Protein AF-A0A1L9NXX9-F1 (afdb_monomer_lite)

Radius of gyration: 15.45 Å; chains: 1; bounding box: 39×24×42 Å

Secondary structure (DSSP, 8-state):
-HHHHTTPPBPPGGGS-SSSEEEEEEEEEEEP-TTTS--SSSEEEEEEEEEEE-STT-EEEEEEEEEEETTEEEEEEEEEEEEEEEEETTEEEEEEEEEEEEEETTEEEEEEEEEEEEEESGGG-EEEEEEEEEEEETTEEEEEEEEEEEEE-

Sequence (153 aa):
MQEENRSLTRTAMADLPPSGSATYTGFAQVISDRSVIPTASTELVGKANLEVGFAGTGSMTGTIDDFDDNGTEYGGSLTVSGGEISAGPNGPQVQSAVSGTLTNGGASYDVDGNITGGFLGPDGEYLNGFDDITVTSGGKTSNTNISLNAARE

Organism: NCBI:txid696762

Foldseek 3Di:
DVVVQVPFAFDAQVQADQWDKWKWKDKKWWQDPCVFVVAPDRTWIWIWIWMWTNYDQIWIWTKTAQTDRVNFTKHKIKIWGDWGWDADPRHIKIKTWIWIWIHHPHWIKTKTDMWIWTATDGNRQKIKTKDWMWIDTPRDIDITMMIDIIGTD

InterPro domains:
  IPR011250 Outer membrane protein/outer membrane enzyme PagP, beta-barrel [SSF56925] (10-130)

Structure (mmCIF, N/CA/C/O backbone):
data_AF-A0A1L9NXX9-F1
#
_entry.id   AF-A0A1L9NXX9-F1
#
loop_
_atom_site.group_PDB
_atom_site.id
_atom_site.type_symbol
_atom_site.label_atom_id
_atom_site.label_alt_id
_atom_site.label_comp_id
_atom_site.label_asym_id
_atom_site.label_entity_id
_atom_site.label_seq_id
_atom_site.pdbx_PDB_ins_code
_atom_site.Cartn_x
_atom_site.Cartn_y
_atom_site.Cartn_z
_atom_site.occupancy
_atom_site.B_iso_or_equiv
_atom_site.auth_seq_id
_atom_site.auth_comp_id
_atom_site.auth_asym_id
_atom_site.auth_atom_id
_atom_site.pdbx_PDB_model_num
ATOM 1 N N . MET A 1 1 ? 11.387 -10.163 5.499 1.00 54.03 1 MET A N 1
ATOM 2 C CA . MET A 1 1 ? 10.985 -9.165 4.484 1.00 54.03 1 MET A CA 1
ATOM 3 C C . MET A 1 1 ? 11.396 -7.735 4.819 1.00 54.03 1 MET A C 1
ATOM 5 O O . MET A 1 1 ? 12.228 -7.218 4.092 1.00 54.03 1 MET A O 1
ATOM 9 N N . GLN A 1 2 ? 10.933 -7.088 5.903 1.00 48.97 2 GLN A N 1
ATOM 10 C CA . GLN A 1 2 ? 11.377 -5.706 6.206 1.00 48.97 2 GLN A CA 1
ATOM 11 C C . GLN A 1 2 ? 12.907 -5.577 6.376 1.00 48.97 2 GLN A C 1
ATOM 13 O O . GLN A 1 2 ? 13.504 -4.647 5.844 1.00 48.97 2 GLN A O 1
ATOM 18 N N . GLU A 1 3 ? 13.564 -6.524 7.058 1.00 51.25 3 GLU A N 1
ATOM 19 C CA . GLU A 1 3 ? 15.0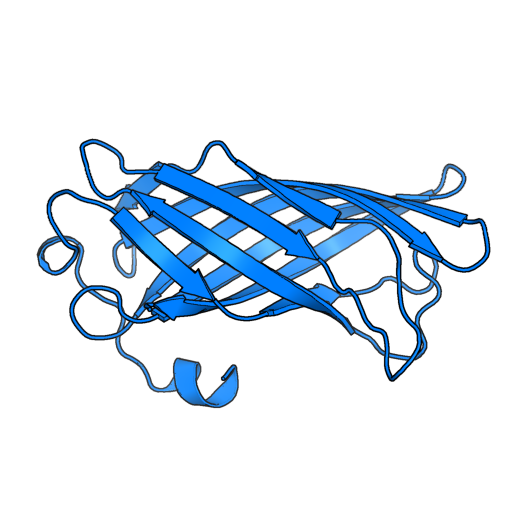34 -6.542 7.179 1.00 51.25 3 GLU A CA 1
ATOM 20 C C . GLU A 1 3 ? 15.751 -6.970 5.891 1.00 51.25 3 GLU A C 1
ATOM 22 O O . GLU A 1 3 ? 16.808 -6.427 5.577 1.00 51.25 3 GLU A O 1
ATOM 27 N N . GLU A 1 4 ? 15.162 -7.888 5.119 1.00 54.50 4 GLU A N 1
ATOM 28 C CA . GLU A 1 4 ? 15.719 -8.359 3.841 1.00 54.50 4 GLU A CA 1
ATOM 29 C C . GLU A 1 4 ? 15.763 -7.232 2.807 1.00 54.50 4 GLU A C 1
ATOM 31 O O . GLU A 1 4 ? 16.743 -7.106 2.080 1.00 54.50 4 GLU A O 1
ATOM 36 N N . ASN A 1 5 ? 14.775 -6.332 2.812 1.00 54.47 5 ASN A N 1
ATOM 37 C CA . ASN A 1 5 ? 14.716 -5.249 1.837 1.00 54.47 5 ASN A CA 1
ATOM 38 C C . ASN A 1 5 ? 15.647 -4.070 2.171 1.00 54.47 5 ASN A C 1
ATOM 40 O O . ASN A 1 5 ? 15.919 -3.245 1.300 1.00 54.47 5 ASN A O 1
ATOM 44 N N . ARG A 1 6 ? 16.180 -3.971 3.402 1.00 58.19 6 ARG A N 1
ATOM 45 C CA . ARG A 1 6 ? 17.105 -2.883 3.793 1.00 58.19 6 ARG A CA 1
ATOM 46 C C . ARG A 1 6 ? 18.488 -2.999 3.153 1.00 58.19 6 ARG A C 1
ATOM 48 O O . ARG A 1 6 ? 19.199 -1.998 3.105 1.00 58.19 6 ARG A O 1
ATOM 55 N N . SER A 1 7 ? 18.881 -4.190 2.703 1.00 66.19 7 SER A N 1
ATOM 56 C CA . SER A 1 7 ? 20.164 -4.430 2.027 1.00 66.19 7 SER A CA 1
ATOM 57 C C . SER A 1 7 ? 20.058 -4.382 0.500 1.00 66.19 7 SER A C 1
ATOM 59 O O . SER A 1 7 ? 21.085 -4.383 -0.181 1.00 66.19 7 SER A O 1
ATOM 61 N N . LEU A 1 8 ? 18.838 -4.322 -0.044 1.00 77.62 8 LEU A N 1
ATOM 62 C CA . LEU A 1 8 ? 18.608 -4.319 -1.482 1.00 77.62 8 LEU A CA 1
ATOM 63 C C . LEU A 1 8 ? 18.920 -2.955 -2.095 1.00 77.62 8 LEU A C 1
ATOM 65 O O . LEU A 1 8 ? 18.615 -1.893 -1.550 1.00 77.62 8 LEU A O 1
ATOM 69 N N . THR A 1 9 ? 19.527 -2.999 -3.277 1.00 86.06 9 THR A N 1
ATOM 70 C CA . THR A 1 9 ? 19.825 -1.798 -4.058 1.00 86.06 9 THR A CA 1
ATOM 71 C C . THR A 1 9 ? 18.558 -1.322 -4.763 1.00 86.06 9 THR A C 1
ATOM 73 O O . THR A 1 9 ? 17.769 -2.136 -5.241 1.00 86.06 9 THR A O 1
ATOM 76 N N . ARG A 1 10 ? 18.361 -0.001 -4.832 1.00 91.06 10 ARG A N 1
ATOM 77 C CA . ARG A 1 10 ? 17.289 0.605 -5.632 1.00 91.06 10 ARG A CA 1
ATOM 78 C C . ARG A 1 10 ? 17.468 0.238 -7.104 1.00 91.06 10 ARG A C 1
ATOM 80 O O . ARG A 1 10 ? 18.568 0.370 -7.635 1.00 91.06 10 ARG A O 1
ATOM 87 N N . THR A 1 11 ? 16.388 -0.179 -7.751 1.00 92.50 11 THR A N 1
ATOM 88 C CA . THR A 1 11 ? 16.374 -0.436 -9.196 1.00 92.50 11 THR A CA 1
ATOM 89 C C . THR A 1 11 ? 16.579 0.882 -9.944 1.00 92.50 11 THR A C 1
ATOM 91 O O . THR A 1 11 ? 16.047 1.910 -9.525 1.00 92.50 11 THR A O 1
ATOM 94 N N . ALA A 1 12 ? 17.336 0.906 -11.043 1.00 92.38 12 ALA A N 1
ATOM 95 C CA . ALA A 1 12 ? 17.363 2.089 -11.901 1.00 92.38 12 ALA A CA 1
ATOM 96 C C . ALA A 1 12 ? 16.101 2.135 -12.778 1.00 92.38 12 ALA A C 1
ATOM 98 O O . ALA A 1 12 ? 15.553 1.104 -13.145 1.00 92.38 12 ALA A O 1
ATOM 99 N N . MET A 1 13 ? 15.654 3.329 -13.184 1.00 92.06 13 MET A N 1
ATOM 100 C CA . MET A 1 13 ? 14.490 3.454 -14.080 1.00 92.06 13 MET A CA 1
ATOM 101 C C . MET A 1 13 ? 14.691 2.687 -15.400 1.00 92.06 13 MET A C 1
ATOM 103 O O . MET A 1 13 ? 13.745 2.120 -15.930 1.00 92.06 13 MET A O 1
ATOM 107 N N . ALA A 1 14 ? 15.924 2.655 -15.915 1.00 91.94 14 ALA A N 1
ATOM 108 C CA . ALA A 1 14 ? 16.262 1.936 -17.143 1.00 91.94 14 ALA A CA 1
ATOM 109 C C . ALA A 1 14 ? 16.227 0.404 -16.994 1.00 91.94 14 ALA A C 1
ATOM 111 O O . ALA A 1 14 ? 16.163 -0.285 -18.009 1.00 91.94 14 ALA A O 1
ATOM 112 N N . ASP A 1 15 ? 16.267 -0.098 -15.757 1.00 93.75 15 ASP A N 1
ATOM 113 C CA . ASP A 1 15 ? 16.256 -1.529 -15.454 1.00 93.75 15 ASP A CA 1
ATOM 114 C C . ASP A 1 15 ? 14.831 -2.036 -15.188 1.00 93.75 15 ASP A C 1
ATOM 116 O O . ASP A 1 15 ? 14.605 -3.238 -15.156 1.00 93.75 15 ASP A O 1
ATOM 120 N N . LEU A 1 16 ? 13.838 -1.152 -15.015 1.00 93.12 16 LEU A N 1
ATOM 121 C CA . LEU A 1 16 ? 12.450 -1.603 -14.946 1.00 93.12 16 LEU A CA 1
ATOM 122 C C . LEU A 1 16 ? 12.000 -2.188 -16.294 1.00 93.12 16 LEU A C 1
ATOM 124 O O . LEU A 1 16 ? 12.406 -1.690 -17.351 1.00 93.12 16 LEU A O 1
ATOM 128 N N . PRO A 1 17 ? 11.106 -3.197 -16.287 1.00 93.94 17 PRO A N 1
ATOM 129 C CA . PRO A 1 17 ? 10.504 -3.691 -17.515 1.00 93.94 17 PRO A CA 1
ATOM 130 C C . PRO A 1 17 ? 9.886 -2.529 -18.310 1.00 93.94 17 PRO A C 1
ATOM 132 O O . PRO A 1 17 ? 9.165 -1.721 -17.738 1.00 93.94 17 PRO A O 1
ATOM 135 N N . PRO A 1 18 ? 10.104 -2.420 -19.630 1.00 91.94 18 PRO A N 1
ATOM 136 C CA . PRO A 1 18 ? 9.582 -1.291 -20.408 1.00 91.94 18 PRO A CA 1
ATOM 137 C C . PRO A 1 18 ? 8.073 -1.397 -20.701 1.00 91.94 18 PRO A C 1
ATOM 139 O O . PRO A 1 18 ? 7.470 -0.471 -21.242 1.00 91.94 18 PRO A O 1
ATOM 142 N N . SER A 1 19 ? 7.470 -2.561 -20.448 1.00 94.94 19 SER A N 1
ATOM 143 C CA . SER A 1 19 ? 6.051 -2.854 -20.670 1.00 94.94 19 SER A CA 1
ATOM 144 C C . SER A 1 19 ? 5.651 -4.146 -19.947 1.00 94.94 19 SER A C 1
ATOM 146 O O . SER A 1 19 ? 6.493 -4.809 -19.342 1.00 94.94 19 SER A O 1
ATOM 148 N N . GLY A 1 20 ? 4.374 -4.517 -20.051 1.00 95.69 20 GLY A N 1
ATOM 149 C CA . GLY A 1 20 ? 3.809 -5.678 -19.365 1.00 95.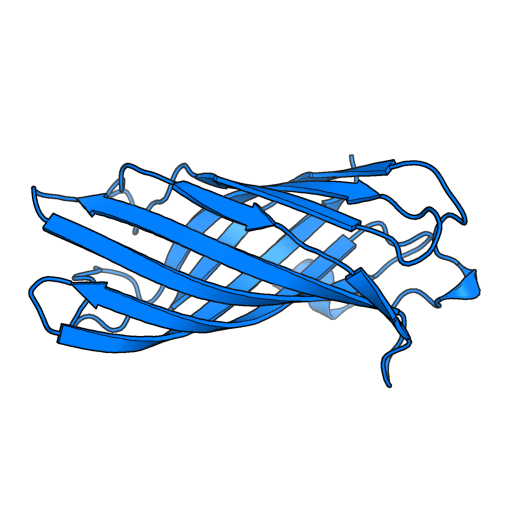69 20 GLY A CA 1
ATOM 150 C C . GLY A 1 20 ? 3.366 -5.341 -17.946 1.00 95.69 20 GLY A C 1
ATOM 151 O O . GLY A 1 20 ? 3.320 -4.169 -17.564 1.00 95.69 20 GLY A O 1
ATOM 152 N N . SER A 1 21 ? 3.024 -6.374 -17.187 1.00 96.62 21 SER A N 1
ATOM 153 C CA . SER A 1 21 ? 2.662 -6.264 -15.780 1.00 96.62 21 SER A CA 1
ATOM 154 C C . SER A 1 21 ? 3.328 -7.359 -14.959 1.00 96.62 21 SER A C 1
ATOM 156 O O . SER A 1 21 ? 3.821 -8.355 -15.498 1.00 96.62 21 SER A O 1
ATOM 158 N N . ALA A 1 22 ? 3.376 -7.142 -13.651 1.00 97.25 22 ALA A N 1
ATOM 159 C CA . ALA A 1 22 ? 3.793 -8.134 -12.683 1.00 97.25 22 ALA A CA 1
ATOM 160 C C . ALA A 1 22 ? 2.937 -8.044 -11.421 1.00 97.25 22 ALA A C 1
ATOM 162 O O . ALA A 1 22 ? 2.499 -6.957 -11.031 1.00 97.25 22 ALA A O 1
ATOM 163 N N . THR A 1 23 ? 2.731 -9.192 -10.786 1.00 98.12 23 THR A N 1
ATOM 164 C CA . THR A 1 23 ? 2.075 -9.279 -9.485 1.00 98.12 23 THR A CA 1
ATOM 165 C C . THR A 1 23 ? 3.122 -9.139 -8.391 1.00 98.12 23 THR A C 1
ATOM 167 O O . THR A 1 23 ? 4.205 -9.708 -8.488 1.00 98.12 23 THR A O 1
ATOM 170 N N . TYR A 1 24 ? 2.799 -8.367 -7.361 1.00 98.12 24 TYR A N 1
ATOM 171 C CA . TYR A 1 24 ? 3.592 -8.188 -6.159 1.00 98.12 24 TYR A CA 1
ATOM 172 C C . TYR A 1 24 ? 2.767 -8.638 -4.961 1.00 98.12 24 TYR A C 1
ATOM 174 O O . TYR A 1 24 ? 1.708 -8.068 -4.683 1.00 98.12 24 TYR A O 1
ATOM 182 N N . THR A 1 25 ? 3.265 -9.629 -4.229 1.00 98.25 25 THR A N 1
ATOM 183 C CA . THR A 1 25 ? 2.630 -10.132 -3.010 1.00 98.25 25 THR A CA 1
ATOM 184 C C . THR A 1 25 ? 3.491 -9.852 -1.788 1.00 98.25 25 THR A C 1
ATOM 186 O O . THR A 1 25 ? 4.723 -9.849 -1.833 1.00 98.25 25 THR A O 1
ATOM 189 N N . GLY A 1 26 ? 2.844 -9.530 -0.672 1.00 97.31 26 GLY A N 1
ATOM 190 C CA . GLY A 1 26 ? 3.553 -9.182 0.550 1.00 97.31 26 GLY A CA 1
ATOM 191 C C . GLY A 1 26 ? 2.636 -8.730 1.668 1.00 97.31 26 GLY A C 1
ATOM 192 O O . GLY A 1 26 ? 1.543 -9.264 1.834 1.00 97.31 26 GLY A O 1
ATOM 193 N N . PHE A 1 27 ? 3.084 -7.741 2.438 1.00 96.81 27 PHE A N 1
ATOM 194 C CA . PHE A 1 27 ? 2.317 -7.205 3.559 1.00 96.81 27 PHE A CA 1
ATOM 195 C C . PHE A 1 27 ? 2.344 -5.686 3.583 1.00 96.81 27 PHE A C 1
ATOM 197 O O . PHE A 1 27 ? 3.359 -5.061 3.254 1.00 96.81 27 PHE A O 1
ATOM 204 N N . ALA A 1 28 ? 1.244 -5.111 4.054 1.00 96.94 28 ALA A N 1
ATOM 205 C CA . ALA A 1 28 ? 1.185 -3.731 4.484 1.00 96.94 28 ALA A CA 1
ATOM 206 C C . ALA A 1 28 ? 0.958 -3.654 5.996 1.00 96.94 28 ALA A C 1
ATOM 208 O O . ALA A 1 28 ? 0.291 -4.503 6.582 1.00 96.94 28 ALA A O 1
ATOM 209 N N . GLN A 1 29 ? 1.515 -2.631 6.629 1.00 95.25 29 GLN A N 1
ATOM 210 C CA . GLN A 1 29 ? 1.353 -2.375 8.055 1.00 95.25 29 GLN A CA 1
ATOM 211 C C . GLN A 1 29 ? 0.769 -0.985 8.231 1.00 95.25 29 GLN A C 1
ATOM 213 O O . GLN A 1 29 ? 1.378 -0.006 7.799 1.00 95.25 29 GLN A O 1
ATOM 218 N N . VAL A 1 30 ? -0.386 -0.902 8.878 1.00 93.31 30 VAL A N 1
ATOM 219 C CA . VAL A 1 30 ? -0.961 0.358 9.344 1.00 93.31 30 VAL A CA 1
ATOM 220 C C . VAL A 1 30 ? -0.483 0.577 10.771 1.00 93.31 30 VAL A C 1
ATOM 222 O O . VAL A 1 30 ? -0.808 -0.205 11.667 1.00 93.31 30 VAL A O 1
ATOM 225 N N . ILE A 1 31 ? 0.293 1.637 10.994 1.00 86.62 31 ILE A N 1
ATOM 226 C CA . ILE A 1 31 ? 0.649 2.049 12.351 1.00 86.62 31 ILE A CA 1
ATOM 227 C C . ILE A 1 31 ? -0.634 2.551 13.008 1.00 86.62 31 ILE A C 1
ATOM 229 O O . ILE A 1 31 ? -1.318 3.425 12.484 1.00 86.62 31 ILE A O 1
ATOM 233 N N . SER A 1 32 ? -1.001 1.973 14.140 1.00 76.31 32 SER A N 1
ATOM 234 C CA . SER A 1 32 ? -2.278 2.263 14.776 1.00 76.31 32 SER A CA 1
ATOM 235 C C . SER A 1 32 ? -2.129 3.321 15.866 1.00 76.31 32 SER A C 1
ATOM 237 O O . SER A 1 32 ? -1.413 3.132 16.856 1.00 76.31 32 SER A O 1
ATOM 239 N N . ASP A 1 33 ? -2.870 4.422 15.729 1.00 81.69 33 ASP A N 1
ATOM 240 C CA . ASP A 1 33 ? -3.225 5.242 16.881 1.00 81.69 33 ASP A CA 1
ATOM 241 C C . ASP A 1 33 ? -4.336 4.529 17.660 1.00 81.69 33 ASP A C 1
ATOM 243 O O . ASP A 1 33 ? -5.502 4.509 17.251 1.00 81.69 33 ASP A O 1
ATOM 247 N N . ARG A 1 34 ? -3.965 3.990 18.828 1.00 83.44 34 ARG A N 1
ATOM 248 C CA . ARG A 1 34 ? -4.865 3.244 19.721 1.00 83.44 34 ARG A CA 1
ATOM 249 C C . ARG A 1 34 ? -6.093 4.032 20.183 1.00 83.44 34 ARG A C 1
ATOM 251 O O . ARG A 1 34 ? -7.032 3.441 20.713 1.00 83.44 34 ARG A O 1
ATOM 258 N N . SER A 1 35 ? -6.101 5.356 20.019 1.00 81.69 35 SER A N 1
ATOM 259 C CA . SER A 1 35 ? -7.268 6.192 20.308 1.00 81.69 35 SER A CA 1
ATOM 260 C C . SER A 1 35 ? -8.360 6.125 19.229 1.00 81.69 35 SER A C 1
ATOM 262 O O . SER A 1 35 ? -9.508 6.490 19.521 1.00 81.69 35 SER A O 1
ATOM 264 N N . VAL A 1 36 ? -8.014 5.647 18.026 1.00 86.31 36 VAL A N 1
ATOM 265 C CA . VAL A 1 36 ? -8.907 5.469 16.871 1.00 86.31 36 VAL A CA 1
ATOM 266 C C . VAL A 1 36 ? -9.098 3.993 16.540 1.00 86.31 36 VAL A C 1
ATOM 268 O O . VAL A 1 36 ? -10.242 3.549 16.524 1.00 86.31 36 VAL A O 1
ATOM 271 N N . ILE A 1 37 ? -8.021 3.228 16.330 1.00 85.81 37 ILE A N 1
ATOM 272 C CA . ILE A 1 37 ? -8.096 1.771 16.149 1.00 85.81 37 ILE A CA 1
ATOM 273 C C . ILE A 1 37 ? -7.566 1.113 17.428 1.00 85.81 37 ILE A C 1
ATOM 275 O O . ILE A 1 37 ? -6.364 1.143 17.673 1.00 85.81 37 ILE A O 1
ATOM 279 N N . PRO A 1 38 ? -8.412 0.514 18.278 1.00 82.44 38 PRO A N 1
ATOM 280 C CA . PRO A 1 38 ? -7.956 -0.107 19.514 1.00 82.44 38 PRO A CA 1
ATOM 281 C C . PRO A 1 38 ? -7.186 -1.402 19.213 1.00 82.44 38 PRO A C 1
ATOM 283 O O . PRO A 1 38 ? -7.783 -2.471 19.151 1.00 82.44 38 PRO A O 1
ATOM 286 N N . THR A 1 39 ? -5.869 -1.297 19.033 1.00 82.88 39 THR A N 1
ATOM 287 C CA . THR A 1 39 ? -4.967 -2.430 18.785 1.00 82.88 39 THR A CA 1
ATOM 288 C C . THR A 1 39 ? -4.148 -2.802 20.025 1.00 82.88 39 THR A C 1
ATOM 290 O O . THR A 1 39 ? -3.727 -1.944 20.814 1.00 82.88 39 THR A O 1
ATOM 293 N N . ALA A 1 40 ? -3.870 -4.092 20.193 1.00 79.31 40 ALA A N 1
ATOM 294 C CA . ALA A 1 40 ? -2.894 -4.619 21.136 1.00 79.31 40 ALA A CA 1
ATOM 295 C C . ALA A 1 40 ? -1.464 -4.276 20.684 1.00 79.31 40 ALA A C 1
ATOM 297 O O . ALA A 1 40 ? -0.668 -3.760 21.479 1.00 79.31 40 ALA A O 1
ATOM 298 N N . SER A 1 41 ? -1.149 -4.481 19.404 1.00 82.56 41 SER A N 1
ATOM 299 C CA . SER A 1 41 ? 0.119 -4.088 18.785 1.00 82.56 41 SER A CA 1
ATOM 300 C C . SER A 1 41 ? 0.151 -2.598 18.426 1.00 82.56 41 SER A C 1
ATOM 302 O O . SER A 1 41 ? -0.839 -1.872 18.539 1.00 82.56 41 SER A O 1
ATOM 304 N N . THR A 1 42 ? 1.327 -2.116 18.033 1.00 82.81 42 THR A N 1
ATOM 305 C CA . THR A 1 42 ? 1.502 -0.817 17.365 1.00 82.81 42 THR A CA 1
ATOM 306 C C . THR A 1 42 ? 1.152 -0.871 15.881 1.00 82.81 42 THR A C 1
ATOM 308 O O . THR A 1 42 ? 0.975 0.177 15.268 1.00 82.81 42 THR A O 1
ATOM 311 N N . GLU A 1 43 ? 1.053 -2.069 15.309 1.00 88.25 43 GLU A N 1
ATOM 312 C CA . GLU A 1 43 ? 0.869 -2.298 13.878 1.00 88.25 43 GLU A CA 1
ATOM 313 C C . GLU A 1 43 ? -0.296 -3.255 13.641 1.00 88.25 43 GLU A C 1
ATOM 315 O O . GLU A 1 43 ? -0.361 -4.318 14.257 1.00 88.25 43 GLU A O 1
ATOM 320 N N . LEU A 1 44 ? -1.177 -2.879 12.718 1.00 94.12 44 LEU A N 1
ATOM 321 C CA . LEU A 1 44 ? -2.192 -3.744 12.134 1.00 94.12 44 LEU A CA 1
ATOM 322 C C . LEU A 1 44 ? -1.672 -4.223 10.773 1.00 94.12 44 LEU A C 1
ATOM 324 O O . LEU A 1 44 ? -1.418 -3.403 9.886 1.00 94.12 44 LEU A O 1
ATOM 328 N N . VAL A 1 45 ? -1.469 -5.530 10.615 1.00 96.56 45 VAL A N 1
ATOM 329 C CA . VAL A 1 45 ? -0.768 -6.105 9.455 1.00 96.56 45 VAL A CA 1
ATOM 330 C C . VAL A 1 45 ? -1.771 -6.738 8.504 1.00 96.56 45 VAL A C 1
ATOM 332 O O . VAL A 1 45 ? -2.496 -7.632 8.914 1.00 96.56 45 VAL A O 1
ATOM 335 N N . GLY A 1 46 ? -1.794 -6.311 7.244 1.00 97.56 46 GLY A N 1
ATOM 336 C CA . GLY A 1 46 ? -2.603 -6.911 6.180 1.00 97.56 46 GLY A CA 1
ATOM 337 C C . GLY A 1 46 ? -1.737 -7.532 5.090 1.00 97.56 46 GLY A C 1
ATOM 338 O O . GLY A 1 46 ? -0.582 -7.141 4.894 1.00 97.56 46 GLY A O 1
ATOM 339 N N . LYS A 1 47 ? -2.286 -8.498 4.360 1.00 98.19 47 LYS A N 1
AT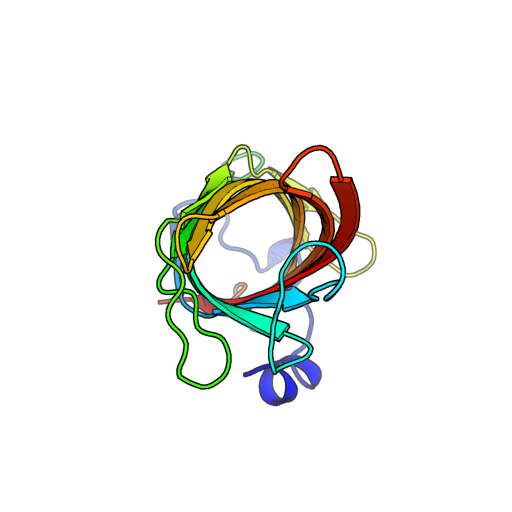OM 340 C CA . LYS A 1 47 ? -1.665 -9.086 3.170 1.00 98.19 47 LYS A CA 1
ATOM 341 C C . LYS A 1 47 ? -1.903 -8.178 1.979 1.00 98.19 47 LYS A C 1
ATOM 343 O O . LYS A 1 47 ? -3.021 -7.744 1.757 1.00 98.19 47 LYS A O 1
ATOM 348 N N . ALA A 1 48 ? -0.857 -7.894 1.216 1.00 98.38 48 ALA A N 1
ATOM 349 C CA . ALA A 1 48 ? -0.933 -7.078 0.013 1.00 98.38 48 ALA A CA 1
ATOM 350 C C . ALA A 1 48 ? -0.852 -7.965 -1.233 1.00 98.38 48 ALA A C 1
ATOM 352 O O . ALA A 1 48 ? 0.044 -8.808 -1.332 1.00 98.38 48 ALA A O 1
ATOM 353 N N . ASN A 1 49 ? -1.749 -7.733 -2.189 1.00 98.38 49 ASN A N 1
ATOM 354 C CA . ASN A 1 49 ? -1.706 -8.307 -3.529 1.00 98.38 49 ASN A CA 1
ATOM 355 C C . ASN A 1 49 ? -1.902 -7.183 -4.550 1.00 98.38 49 ASN A C 1
ATOM 357 O O . ASN A 1 49 ? -2.974 -6.581 -4.631 1.00 98.38 49 ASN A O 1
ATOM 361 N N . LEU A 1 50 ? -0.833 -6.859 -5.274 1.00 98.44 50 LEU A N 1
ATOM 362 C CA . LEU A 1 50 ? -0.746 -5.688 -6.138 1.00 98.44 50 LEU A CA 1
ATOM 363 C C . LEU A 1 50 ? -0.386 -6.106 -7.561 1.00 98.44 50 LEU A C 1
ATOM 365 O O . LEU A 1 50 ? 0.503 -6.923 -7.766 1.00 98.44 50 LEU A O 1
ATOM 369 N N . GLU A 1 51 ? -1.015 -5.494 -8.553 1.00 98.25 51 GLU A N 1
ATOM 370 C CA . GLU A 1 51 ? -0.594 -5.554 -9.947 1.00 98.25 51 GLU A CA 1
ATOM 371 C C . GLU A 1 51 ? 0.083 -4.236 -10.319 1.00 98.25 51 GLU A C 1
ATOM 373 O O . GLU A 1 51 ? -0.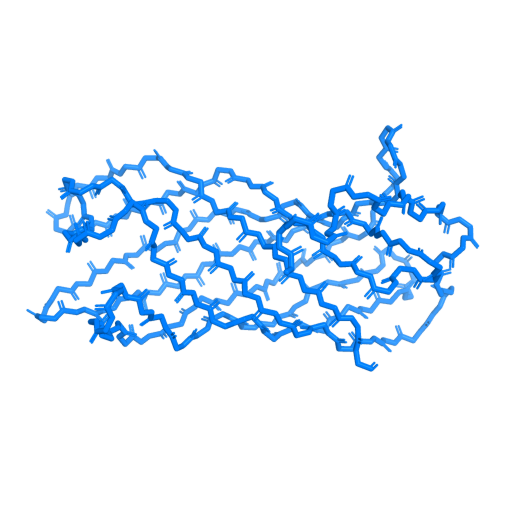508 -3.158 -10.186 1.00 98.25 51 GLU A O 1
ATOM 378 N N . VAL A 1 52 ? 1.321 -4.328 -10.804 1.00 97.81 52 VAL A N 1
ATOM 379 C CA . VAL A 1 52 ? 2.079 -3.195 -11.335 1.00 97.81 52 VAL A CA 1
ATOM 380 C C . VAL A 1 52 ? 2.213 -3.358 -12.841 1.00 97.81 52 VAL A C 1
ATOM 382 O O . VAL A 1 52 ? 2.819 -4.316 -13.319 1.00 97.81 52 VAL A O 1
ATOM 385 N N . GLY A 1 53 ? 1.659 -2.413 -13.595 1.00 97.19 53 GLY A N 1
ATOM 386 C CA . GLY A 1 53 ? 1.861 -2.305 -15.037 1.00 97.19 53 GLY A CA 1
ATOM 387 C C . GLY A 1 53 ? 3.001 -1.341 -15.346 1.00 97.19 53 GLY A C 1
ATOM 388 O O . GLY A 1 53 ? 3.055 -0.260 -14.770 1.00 97.19 53 GLY A O 1
ATOM 389 N N . PHE A 1 54 ? 3.886 -1.684 -16.279 1.00 96.12 54 PHE A N 1
ATOM 390 C CA . PHE A 1 54 ? 5.067 -0.867 -16.594 1.00 96.12 54 PHE A CA 1
ATOM 391 C C . PHE A 1 54 ? 4.959 -0.069 -17.899 1.00 96.12 54 PHE A C 1
ATOM 393 O O . PHE A 1 54 ? 5.852 0.700 -18.242 1.00 96.12 54 PHE A O 1
ATOM 400 N N . ALA A 1 55 ? 3.880 -0.246 -18.662 1.00 92.50 55 ALA A N 1
ATOM 401 C CA . ALA A 1 55 ? 3.697 0.476 -19.916 1.00 92.50 55 ALA A CA 1
ATOM 402 C C . ALA A 1 55 ? 3.357 1.961 -19.681 1.00 92.50 55 ALA A C 1
ATOM 404 O O . ALA A 1 55 ? 2.557 2.295 -18.808 1.00 92.50 55 ALA A O 1
ATOM 405 N N . GLY A 1 56 ? 3.896 2.855 -20.517 1.00 91.69 56 GLY A N 1
ATOM 406 C CA . GLY A 1 56 ? 3.594 4.289 -20.453 1.00 91.69 56 GLY A CA 1
ATOM 407 C C . GLY A 1 56 ? 4.104 4.931 -19.161 1.00 91.69 56 GLY A C 1
ATOM 408 O O . GLY A 1 56 ? 5.283 4.819 -18.844 1.00 91.69 56 GLY A O 1
ATOM 409 N N . THR A 1 57 ? 3.221 5.604 -18.423 1.00 92.06 57 THR A N 1
ATOM 410 C CA . THR A 1 57 ? 3.505 6.123 -17.072 1.00 92.06 57 THR A CA 1
ATOM 411 C C . THR A 1 57 ? 3.439 5.036 -15.999 1.00 92.06 57 THR A C 1
ATOM 413 O O . THR A 1 57 ? 3.621 5.329 -14.827 1.00 92.06 57 THR A O 1
ATOM 416 N N . GLY A 1 58 ? 3.168 3.786 -16.373 1.00 94.56 58 GLY A N 1
ATOM 417 C CA . GLY A 1 58 ? 2.954 2.688 -15.446 1.00 94.56 58 GLY A CA 1
ATOM 418 C C . GLY A 1 58 ? 1.639 2.792 -14.674 1.00 94.56 58 GLY A C 1
ATOM 419 O O . GLY A 1 58 ? 0.884 3.754 -14.803 1.00 94.56 58 GLY A O 1
ATOM 420 N N . SER A 1 59 ? 1.349 1.758 -13.892 1.00 96.31 59 SER A N 1
ATOM 421 C CA . SER A 1 59 ? 0.188 1.689 -13.008 1.00 96.31 59 SER A CA 1
ATOM 422 C C . SER A 1 59 ? 0.478 0.828 -11.789 1.00 96.31 59 SER A C 1
ATOM 424 O O . SER A 1 59 ? 1.318 -0.066 -11.856 1.00 96.31 59 SER A O 1
ATOM 426 N N . MET A 1 60 ? -0.230 1.079 -10.691 1.00 97.69 60 MET A N 1
ATOM 427 C CA . MET A 1 60 ? -0.314 0.159 -9.560 1.00 97.69 60 MET A CA 1
ATOM 428 C C . MET A 1 60 ? -1.751 0.114 -9.050 1.00 97.69 60 MET A C 1
ATOM 430 O O . MET A 1 60 ? -2.380 1.147 -8.806 1.00 97.69 60 MET A O 1
ATOM 434 N N . THR A 1 61 ? -2.272 -1.101 -8.930 1.00 98.19 61 THR A N 1
ATOM 435 C CA . THR A 1 61 ? -3.610 -1.387 -8.409 1.00 98.19 61 THR A CA 1
ATOM 436 C C . THR A 1 61 ? -3.570 -2.646 -7.557 1.00 98.19 61 THR A C 1
ATOM 438 O O . THR A 1 61 ? -2.631 -3.426 -7.674 1.00 98.19 61 THR A O 1
ATOM 441 N N . GLY A 1 62 ? -4.561 -2.867 -6.703 1.00 98.19 62 GLY A N 1
ATOM 442 C CA . GLY A 1 62 ? -4.655 -4.114 -5.953 1.00 98.19 62 GLY A CA 1
ATOM 443 C C . GLY A 1 62 ? -5.456 -3.987 -4.673 1.00 98.19 62 GLY A C 1
ATOM 444 O O . GLY A 1 62 ? -6.215 -3.033 -4.487 1.00 98.19 62 GLY A O 1
ATOM 445 N N . THR A 1 63 ? -5.268 -4.954 -3.785 1.00 98.56 63 THR A N 1
ATOM 446 C CA . THR A 1 63 ? -5.940 -5.010 -2.490 1.00 98.56 63 THR A CA 1
ATOM 447 C C . THR A 1 63 ? -4.956 -5.264 -1.364 1.00 98.56 63 THR A C 1
ATOM 449 O O . THR A 1 63 ? -3.897 -5.871 -1.540 1.00 98.56 63 THR A O 1
ATOM 452 N N . ILE A 1 64 ? -5.333 -4.784 -0.185 1.00 98.62 64 ILE A N 1
ATOM 453 C CA . ILE A 1 64 ? -4.743 -5.188 1.079 1.00 98.62 64 ILE A CA 1
ATOM 454 C C . ILE A 1 64 ? -5.881 -5.737 1.941 1.00 98.62 64 ILE A C 1
ATOM 456 O O . ILE A 1 64 ? -6.863 -5.031 2.173 1.00 98.62 64 ILE A O 1
ATOM 460 N N . ASP A 1 65 ? -5.783 -6.981 2.382 1.00 98.50 65 ASP A N 1
ATOM 461 C CA . ASP A 1 65 ? -6.822 -7.695 3.130 1.00 98.50 65 ASP A CA 1
ATOM 462 C C . ASP A 1 65 ? -6.217 -8.565 4.245 1.00 98.50 65 ASP A C 1
ATOM 464 O O . ASP A 1 65 ? -5.052 -8.388 4.605 1.00 98.50 65 ASP A O 1
ATOM 468 N N . ASP A 1 66 ? -7.025 -9.443 4.852 1.00 97.56 66 ASP A N 1
ATOM 469 C CA . ASP A 1 66 ? -6.610 -10.348 5.933 1.00 97.56 66 ASP A CA 1
ATOM 470 C C . ASP A 1 66 ? -5.848 -9.627 7.058 1.00 97.56 66 ASP A C 1
ATOM 472 O O . ASP A 1 66 ? -4.774 -10.057 7.489 1.00 97.56 66 ASP A O 1
ATOM 476 N N . PHE A 1 67 ? -6.385 -8.488 7.501 1.00 97.38 67 PHE A N 1
ATOM 477 C CA . PHE A 1 67 ? -5.747 -7.690 8.538 1.00 97.38 67 PHE A CA 1
ATOM 478 C C . PHE A 1 67 ? -5.793 -8.404 9.890 1.00 97.38 67 PHE A C 1
ATOM 480 O O . PHE A 1 67 ? -6.853 -8.834 10.342 1.00 97.38 67 PHE A O 1
ATOM 487 N N . ASP A 1 68 ? -4.648 -8.471 10.560 1.00 95.75 68 ASP A N 1
ATOM 488 C CA . ASP A 1 68 ? -4.482 -9.088 11.871 1.00 95.75 68 ASP A CA 1
ATOM 489 C C . ASP A 1 68 ? -3.684 -8.184 12.816 1.00 95.75 68 ASP A C 1
ATOM 491 O O . ASP A 1 68 ? -2.679 -7.566 12.445 1.00 95.75 68 ASP A O 1
ATOM 495 N N . ASP A 1 69 ? -4.144 -8.128 14.061 1.00 93.81 69 ASP A N 1
ATOM 496 C CA . ASP A 1 69 ? -3.436 -7.541 15.191 1.00 93.81 69 ASP A CA 1
ATOM 497 C C . ASP A 1 69 ? -3.182 -8.619 16.247 1.00 93.81 69 ASP A C 1
ATOM 499 O O . ASP A 1 69 ? -3.987 -8.848 17.156 1.00 93.81 69 ASP A O 1
ATOM 503 N N . ASN A 1 70 ? -2.044 -9.302 16.108 1.00 90.50 70 ASN A N 1
ATOM 504 C CA . ASN A 1 70 ? -1.556 -10.299 17.060 1.00 90.50 70 ASN A CA 1
ATOM 505 C C . ASN A 1 70 ? -2.599 -11.398 17.367 1.00 90.50 70 ASN A C 1
ATOM 507 O O . ASN A 1 70 ? -2.841 -11.745 18.528 1.00 90.50 70 ASN A O 1
ATOM 511 N N . GLY A 1 71 ? -3.229 -11.931 16.319 1.00 91.06 71 GLY A N 1
ATOM 512 C CA . GLY A 1 71 ? -4.278 -12.950 16.379 1.00 91.06 71 GLY A CA 1
ATOM 513 C C . GLY A 1 71 ? -5.704 -12.399 16.466 1.00 91.06 71 GLY A C 1
ATOM 514 O O . GLY A 1 71 ? -6.647 -13.187 16.561 1.00 91.06 71 GLY A O 1
ATOM 515 N N . THR A 1 72 ? -5.881 -11.076 16.481 1.00 94.19 72 THR A N 1
ATOM 516 C CA . THR A 1 72 ? -7.197 -10.441 16.356 1.00 94.19 72 THR A CA 1
ATOM 517 C C . THR A 1 72 ? -7.440 -10.044 14.907 1.00 94.19 72 THR A C 1
ATOM 519 O O . THR A 1 72 ? -6.876 -9.063 14.429 1.00 94.19 72 THR A O 1
ATOM 522 N N . GLU A 1 73 ? -8.336 -10.764 14.236 1.00 95.44 73 GLU A N 1
ATOM 523 C CA . GLU A 1 73 ? -8.691 -10.498 12.842 1.00 95.44 73 GLU A CA 1
ATOM 524 C C . GLU A 1 73 ? -9.574 -9.249 12.692 1.00 95.44 73 GLU A C 1
ATOM 526 O O . GLU A 1 73 ? -10.530 -9.014 13.443 1.00 95.44 73 GLU A O 1
ATOM 531 N N . TYR A 1 74 ? -9.275 -8.459 11.667 1.00 96.31 74 TYR A N 1
ATOM 532 C CA . TYR A 1 74 ? -10.063 -7.327 11.204 1.00 96.31 74 TYR A CA 1
ATOM 533 C C . TYR A 1 74 ? -10.673 -7.692 9.852 1.00 96.31 74 TYR A C 1
ATOM 535 O O . TYR A 1 74 ? -9.979 -8.082 8.917 1.00 96.31 74 TYR A O 1
ATOM 543 N N . GLY A 1 75 ? -11.991 -7.548 9.739 1.00 97.19 75 GLY A N 1
ATOM 544 C CA . GLY A 1 75 ? -12.690 -7.707 8.470 1.00 97.19 75 GLY A CA 1
ATOM 545 C C . GLY A 1 75 ? -12.543 -6.471 7.584 1.00 97.19 75 GLY A C 1
ATOM 546 O O . GLY A 1 75 ? -12.270 -5.375 8.074 1.00 97.19 75 GLY A O 1
ATOM 547 N N . GLY A 1 76 ? -12.828 -6.628 6.293 1.00 97.50 76 GLY A N 1
ATOM 548 C CA . GLY A 1 76 ? -12.722 -5.555 5.303 1.00 97.50 76 GLY A CA 1
ATOM 549 C C . GLY A 1 76 ? -11.400 -5.590 4.541 1.00 97.50 76 GLY A C 1
ATOM 550 O O . GLY A 1 76 ? -10.631 -6.541 4.646 1.00 97.50 76 GLY A O 1
ATOM 551 N N . SER A 1 77 ? -11.168 -4.563 3.730 1.00 98.12 77 SER A N 1
ATOM 552 C CA . SER A 1 77 ? -9.999 -4.475 2.855 1.00 98.12 77 SER A CA 1
ATOM 553 C C . SER A 1 77 ? -9.719 -3.028 2.474 1.00 98.12 77 SER A C 1
ATOM 555 O O . SER A 1 77 ? -10.634 -2.200 2.436 1.00 98.12 77 SER A O 1
ATOM 557 N N . LEU A 1 78 ? -8.475 -2.750 2.105 1.00 98.56 78 LEU A N 1
ATOM 558 C CA . LEU A 1 78 ? -8.073 -1.511 1.453 1.00 98.56 78 LEU A CA 1
ATOM 559 C C . LEU A 1 78 ? -7.877 -1.767 -0.040 1.00 98.56 78 LEU A C 1
ATOM 561 O O . LEU A 1 78 ? -7.306 -2.778 -0.440 1.00 98.56 78 LEU A O 1
ATOM 565 N N . THR A 1 79 ? -8.341 -0.841 -0.865 1.00 98.69 79 THR A N 1
ATOM 566 C CA . THR A 1 79 ? -8.106 -0.825 -2.308 1.00 98.69 79 THR A CA 1
ATOM 567 C C . THR A 1 79 ? -6.922 0.079 -2.603 1.00 98.69 79 THR A C 1
ATOM 569 O O . THR A 1 79 ? -6.883 1.214 -2.134 1.00 98.69 79 THR A O 1
ATOM 572 N N . VAL A 1 80 ? -5.986 -0.405 -3.414 1.00 98.44 80 VAL A N 1
ATOM 573 C CA . VAL A 1 80 ? -4.896 0.388 -3.988 1.00 98.44 80 VAL A CA 1
ATOM 574 C C . VAL A 1 80 ? -5.262 0.717 -5.429 1.00 98.44 80 VAL A C 1
ATOM 576 O O . VAL A 1 80 ? -5.631 -0.175 -6.196 1.00 98.44 80 VAL A O 1
ATOM 579 N N . SER A 1 81 ? -5.207 1.991 -5.814 1.00 97.56 81 SER A N 1
ATOM 580 C CA . SER A 1 81 ? -5.633 2.412 -7.153 1.00 97.56 81 SER A CA 1
ATOM 581 C C . SER A 1 81 ? -4.953 3.687 -7.645 1.00 97.56 81 SER A C 1
ATOM 583 O O . SER A 1 81 ? -4.343 4.429 -6.876 1.00 97.56 81 SER A O 1
ATOM 585 N N . GLY A 1 82 ? -5.078 3.943 -8.951 1.00 92.56 82 GLY A N 1
ATOM 586 C CA . GLY A 1 82 ? -4.605 5.184 -9.568 1.00 92.56 82 GLY A CA 1
ATOM 587 C C . GLY A 1 82 ? -3.088 5.340 -9.547 1.00 92.56 82 GLY A C 1
ATOM 588 O O . GLY A 1 82 ? -2.605 6.466 -9.516 1.00 92.56 82 GLY A O 1
ATOM 589 N N . GLY A 1 83 ? -2.346 4.229 -9.505 1.00 94.44 83 GLY A N 1
ATOM 590 C CA . GLY A 1 83 ? -0.901 4.289 -9.421 1.00 94.44 83 GLY A CA 1
ATOM 591 C C . GLY A 1 83 ? -0.236 4.894 -10.649 1.00 94.44 83 GLY A C 1
ATOM 592 O O . GLY A 1 83 ? -0.659 4.604 -11.761 1.00 94.44 83 GLY A O 1
ATOM 593 N N . GLU A 1 84 ? 0.834 5.660 -10.456 1.00 96.62 84 GLU A N 1
ATOM 594 C CA . GLU A 1 84 ? 1.704 6.135 -11.538 1.00 96.62 84 GLU A CA 1
ATOM 595 C C . GLU A 1 84 ? 3.175 5.938 -11.168 1.00 96.62 84 GLU A C 1
ATOM 597 O O . GLU A 1 84 ? 3.600 6.267 -10.056 1.00 96.62 84 GLU A O 1
ATOM 602 N N . ILE A 1 85 ? 3.960 5.408 -12.108 1.00 97.19 85 ILE A N 1
ATOM 603 C CA . ILE A 1 85 ? 5.408 5.250 -11.996 1.00 97.19 85 ILE A CA 1
ATOM 604 C C . ILE A 1 85 ? 6.090 6.520 -12.512 1.00 97.19 85 ILE A C 1
ATOM 606 O O . ILE A 1 85 ? 5.886 6.966 -13.640 1.00 97.19 85 ILE A O 1
ATOM 610 N N . SER A 1 86 ? 6.959 7.097 -11.689 1.00 95.44 86 SER A N 1
ATOM 611 C CA . SER A 1 86 ? 7.716 8.306 -12.008 1.00 95.44 86 SER A CA 1
ATOM 612 C C . SER A 1 86 ? 9.174 8.185 -11.576 1.00 95.44 86 SER A C 1
ATOM 614 O O . SER A 1 86 ? 9.548 7.331 -10.771 1.00 95.44 86 SER A O 1
ATOM 616 N N . ALA A 1 87 ? 10.037 9.033 -12.136 1.00 93.69 87 ALA A N 1
ATOM 617 C CA . ALA A 1 87 ? 11.421 9.124 -11.693 1.00 93.69 87 ALA A CA 1
ATOM 618 C C . ALA A 1 87 ? 11.499 9.911 -10.376 1.00 93.69 87 ALA A C 1
ATOM 620 O O . ALA A 1 87 ? 11.108 11.076 -10.322 1.00 93.69 87 ALA A O 1
ATOM 621 N N . GLY A 1 88 ? 12.030 9.280 -9.330 1.00 88.75 88 GLY A N 1
ATOM 622 C CA . GLY A 1 88 ? 12.341 9.903 -8.049 1.00 88.75 88 GLY A CA 1
ATOM 623 C C . GLY A 1 88 ? 13.847 10.136 -7.858 1.00 88.75 88 GLY A C 1
ATOM 624 O O . GLY A 1 88 ? 14.671 9.665 -8.648 1.00 88.75 88 GLY A O 1
ATOM 625 N N . PRO A 1 89 ? 14.247 10.831 -6.777 1.00 84.31 89 PRO A N 1
ATOM 626 C CA . PRO A 1 89 ? 15.651 11.152 -6.496 1.00 84.31 89 PRO A CA 1
ATOM 627 C C . PRO A 1 89 ? 16.538 9.917 -6.263 1.00 84.31 89 PRO A C 1
ATOM 629 O O . PRO A 1 89 ? 17.751 10.003 -6.418 1.00 84.31 89 PRO A O 1
ATOM 632 N N . ASN A 1 90 ? 15.938 8.777 -5.906 1.00 84.19 90 ASN A N 1
ATOM 633 C CA . ASN A 1 90 ? 16.637 7.536 -5.563 1.00 84.19 90 ASN A CA 1
ATOM 634 C C . ASN A 1 90 ? 16.274 6.367 -6.498 1.00 84.19 90 ASN A C 1
ATOM 636 O O . ASN A 1 90 ? 16.444 5.214 -6.111 1.00 84.19 90 ASN A O 1
ATOM 640 N N . GLY A 1 91 ? 15.739 6.652 -7.688 1.00 90.00 91 GLY A N 1
ATOM 641 C CA . GLY A 1 91 ? 15.229 5.644 -8.621 1.00 90.00 91 GLY A CA 1
ATOM 642 C C . GLY A 1 91 ? 13.728 5.794 -8.897 1.00 90.00 91 GLY A C 1
ATOM 643 O O . GLY A 1 91 ? 13.125 6.790 -8.492 1.00 90.00 91 GLY A O 1
ATOM 644 N N . PRO A 1 92 ? 13.121 4.842 -9.622 1.00 95.19 92 PRO A N 1
ATOM 645 C CA . PRO A 1 92 ? 11.706 4.863 -9.931 1.00 95.19 92 PRO A CA 1
ATOM 646 C C . PRO A 1 92 ? 10.874 4.686 -8.660 1.00 95.19 92 PRO A C 1
ATOM 648 O O . PRO A 1 92 ? 11.189 3.872 -7.785 1.00 95.19 92 PRO A O 1
ATOM 651 N N . GLN A 1 93 ? 9.792 5.447 -8.588 1.00 95.50 93 GLN A N 1
ATOM 652 C CA . GLN A 1 93 ? 8.800 5.384 -7.527 1.00 95.50 93 GLN A CA 1
ATOM 653 C C . GLN A 1 93 ? 7.415 5.195 -8.134 1.00 95.50 93 GLN A C 1
ATOM 655 O O . GLN A 1 93 ? 7.175 5.628 -9.259 1.00 95.50 93 GLN A O 1
ATOM 660 N N . VAL A 1 94 ? 6.511 4.578 -7.386 1.00 96.50 94 VAL A N 1
ATOM 661 C CA . VAL A 1 94 ? 5.098 4.460 -7.733 1.00 96.50 94 VAL A CA 1
ATOM 662 C C . VAL A 1 94 ? 4.264 5.079 -6.626 1.00 96.50 94 VAL A C 1
ATOM 664 O O . VAL A 1 94 ? 4.445 4.738 -5.465 1.00 96.50 94 VAL A O 1
ATOM 667 N N . GLN A 1 95 ? 3.375 6.005 -6.959 1.00 96.69 95 GLN A N 1
ATOM 668 C CA . GLN A 1 95 ? 2.462 6.608 -5.987 1.00 96.69 95 GLN A CA 1
ATOM 669 C C . GLN A 1 95 ? 1.044 6.172 -6.315 1.00 96.69 95 GLN A C 1
ATOM 671 O O . GLN A 1 95 ? 0.660 6.254 -7.474 1.00 96.69 95 GLN A O 1
ATOM 676 N N . SER A 1 96 ? 0.279 5.688 -5.340 1.00 97.31 96 SER A N 1
ATOM 677 C CA . SER A 1 96 ? -1.114 5.248 -5.520 1.00 97.31 96 SER A CA 1
ATOM 678 C C . SER A 1 96 ? -1.988 5.693 -4.365 1.00 97.31 96 SER A C 1
ATOM 680 O O . SER A 1 96 ? -1.506 5.801 -3.242 1.00 97.31 96 SER A O 1
ATOM 682 N N . ALA A 1 97 ? -3.277 5.882 -4.622 1.00 98.12 97 ALA A N 1
ATOM 683 C CA . ALA A 1 97 ? -4.256 6.055 -3.561 1.00 98.12 97 ALA A CA 1
ATOM 684 C C . ALA A 1 97 ? -4.478 4.721 -2.840 1.00 98.12 97 ALA A C 1
ATOM 686 O O . ALA A 1 97 ? -4.495 3.662 -3.478 1.00 98.12 97 ALA A O 1
ATOM 687 N N . VAL A 1 98 ? -4.687 4.779 -1.527 1.00 98.31 98 VAL A N 1
ATOM 688 C CA . VAL A 1 98 ? -5.112 3.646 -0.705 1.00 98.31 98 VAL A CA 1
ATOM 689 C C . VAL A 1 98 ? -6.321 4.055 0.122 1.00 98.31 98 VAL A C 1
ATOM 691 O O . VAL A 1 98 ? -6.272 5.035 0.860 1.00 98.31 98 VAL A O 1
ATOM 694 N N . SER A 1 99 ? -7.420 3.319 -0.003 1.00 98.38 99 SER A N 1
ATOM 695 C CA . SER A 1 99 ? -8.622 3.612 0.774 1.00 98.38 99 SER A CA 1
ATOM 696 C C . SER A 1 99 ? -9.503 2.392 0.991 1.00 98.38 99 SER A C 1
ATOM 698 O O . SER A 1 99 ? -9.478 1.429 0.223 1.00 98.38 99 SER A O 1
ATOM 700 N N . GLY A 1 100 ? -10.285 2.404 2.063 1.00 98.31 100 GLY A N 1
ATOM 701 C CA . GLY A 1 100 ? -11.209 1.326 2.386 1.00 98.31 100 GLY A CA 1
ATOM 702 C C . GLY A 1 100 ? -11.711 1.403 3.817 1.00 98.31 100 GLY A C 1
ATOM 703 O O . GLY A 1 100 ? -11.385 2.327 4.555 1.00 98.31 100 GLY A O 1
ATOM 704 N N . THR A 1 101 ? -12.493 0.407 4.215 1.00 97.94 101 THR A N 1
ATOM 705 C CA . THR A 1 101 ? -13.036 0.323 5.572 1.00 97.94 101 THR A CA 1
ATOM 706 C C . THR A 1 101 ? -12.613 -0.995 6.196 1.00 97.94 101 THR A C 1
ATOM 708 O O . THR A 1 101 ? -12.874 -2.067 5.646 1.00 97.94 101 THR A O 1
ATOM 711 N N . LEU A 1 102 ? -11.994 -0.908 7.371 1.00 97.00 102 LEU A N 1
ATOM 712 C CA . LEU A 1 102 ? -11.700 -2.050 8.231 1.00 97.00 102 LEU A CA 1
ATOM 713 C C . LEU A 1 102 ? -12.769 -2.162 9.318 1.00 97.00 102 LEU A C 1
ATOM 715 O O . LEU A 1 102 ? -13.376 -1.169 9.720 1.00 97.00 102 LEU A O 1
ATOM 719 N N . THR A 1 103 ? -13.007 -3.368 9.820 1.00 96.19 103 THR A N 1
ATOM 720 C CA . THR A 1 103 ? -14.040 -3.637 10.825 1.00 96.19 103 THR A CA 1
ATOM 721 C C . THR A 1 103 ? -13.549 -4.616 11.877 1.00 96.19 103 THR A C 1
ATOM 723 O O . THR A 1 103 ? -12.921 -5.622 11.567 1.00 96.19 103 THR A O 1
ATOM 726 N N . ASN A 1 104 ? -13.852 -4.339 13.141 1.00 94.69 104 ASN A N 1
ATOM 727 C CA . ASN A 1 104 ? -13.584 -5.257 14.245 1.00 94.69 104 ASN A CA 1
ATOM 728 C C . ASN A 1 104 ? -14.532 -4.940 15.406 1.00 94.69 104 ASN A C 1
ATOM 730 O O . ASN A 1 104 ? -14.801 -3.771 15.685 1.00 94.69 104 ASN A O 1
ATOM 734 N N . GLY A 1 105 ? -15.086 -5.970 16.052 1.00 88.69 105 GLY A N 1
ATOM 735 C CA . GLY A 1 105 ? -15.925 -5.797 17.246 1.00 88.69 105 GLY A CA 1
ATOM 736 C C . GLY A 1 105 ? -17.169 -4.912 17.054 1.00 88.69 105 GLY A C 1
ATOM 737 O O . GLY A 1 105 ? -17.634 -4.305 18.014 1.00 88.69 105 GLY A O 1
ATOM 738 N N . GLY A 1 106 ? -17.697 -4.804 15.827 1.00 91.19 106 GLY A N 1
ATOM 739 C CA . GLY A 1 106 ? -18.839 -3.940 15.491 1.00 91.19 106 GLY A CA 1
ATOM 740 C C . GLY A 1 106 ? -18.492 -2.468 15.230 1.00 91.19 106 GLY A C 1
ATOM 741 O O . GLY A 1 106 ? -19.392 -1.686 14.932 1.00 91.19 106 GLY A O 1
ATOM 742 N N . ALA A 1 107 ? -17.215 -2.089 15.316 1.00 93.88 107 ALA A N 1
ATOM 743 C CA . ALA A 1 107 ? -16.718 -0.784 14.899 1.00 93.88 107 ALA A CA 1
ATOM 744 C C . ALA A 1 107 ? -16.237 -0.811 13.438 1.00 93.88 107 ALA A C 1
ATOM 746 O O . ALA A 1 107 ? -15.899 -1.870 12.898 1.00 93.88 107 ALA A O 1
ATOM 747 N N . SER A 1 108 ? -16.185 0.371 12.824 1.00 96.50 108 SER A N 1
ATOM 748 C CA . SER A 1 108 ? -15.671 0.592 11.471 1.00 96.50 108 SER A CA 1
ATOM 749 C C . SER A 1 108 ? -14.588 1.665 11.498 1.00 96.50 108 SER A C 1
ATOM 751 O O . SER A 1 108 ? -14.699 2.641 12.249 1.00 96.50 108 SER A O 1
ATOM 753 N N . TYR A 1 109 ? -13.547 1.461 10.700 1.00 96.44 109 TYR A N 1
ATOM 754 C CA . TYR A 1 109 ? -12.368 2.311 10.606 1.00 96.44 109 TYR A CA 1
ATOM 755 C C . TYR A 1 109 ? -12.153 2.634 9.132 1.00 96.44 109 TYR A C 1
ATOM 757 O O . TYR A 1 109 ? -11.697 1.783 8.367 1.00 96.44 109 TYR A O 1
ATOM 765 N N . ASP A 1 110 ? -12.536 3.840 8.734 1.00 97.75 110 ASP A N 1
ATOM 766 C CA . ASP A 1 110 ? -12.347 4.319 7.371 1.00 97.75 110 ASP A CA 1
ATOM 767 C C . ASP A 1 110 ? -10.904 4.789 7.223 1.00 97.75 110 ASP A C 1
ATOM 769 O O . ASP A 1 110 ? -10.438 5.632 7.990 1.00 97.75 110 ASP A O 1
ATOM 773 N N . VAL A 1 111 ? -10.196 4.208 6.264 1.00 97.56 111 VAL A N 1
ATOM 774 C CA . VAL A 1 111 ? -8.805 4.506 5.937 1.00 97.56 111 VAL A CA 1
ATOM 775 C C . VAL A 1 111 ? -8.781 5.206 4.588 1.00 97.56 111 VAL A C 1
ATOM 777 O O . VAL A 1 111 ? -9.400 4.731 3.635 1.00 97.56 111 VAL A O 1
ATOM 780 N N . ASP A 1 112 ? -8.055 6.314 4.502 1.00 97.94 112 ASP A N 1
ATOM 781 C CA . ASP A 1 112 ? -7.859 7.075 3.271 1.00 97.94 112 ASP A CA 1
ATOM 782 C C . ASP A 1 112 ? -6.456 7.682 3.237 1.00 97.94 112 ASP A C 1
ATOM 784 O O . ASP A 1 112 ? -5.940 8.139 4.258 1.00 97.94 112 ASP A O 1
ATOM 788 N N . GLY A 1 113 ? -5.822 7.693 2.071 1.00 97.38 113 GLY A N 1
ATOM 789 C CA . GLY A 1 113 ? -4.512 8.299 1.888 1.00 97.38 113 GLY A CA 1
ATOM 790 C C . GLY A 1 113 ? -3.807 7.789 0.644 1.00 97.38 113 GLY A C 1
ATOM 791 O O . GLY A 1 113 ? -4.437 7.401 -0.341 1.00 97.38 113 GLY A O 1
ATOM 792 N N . ASN A 1 114 ? -2.478 7.795 0.690 1.00 96.62 114 ASN A N 1
ATOM 793 C CA . ASN A 1 114 ? -1.646 7.333 -0.413 1.00 96.62 114 ASN A CA 1
ATOM 794 C C . ASN A 1 114 ? -0.667 6.258 0.047 1.00 96.62 114 ASN A C 1
ATOM 796 O O . ASN A 1 114 ? -0.479 6.009 1.234 1.00 96.62 114 ASN A O 1
ATOM 800 N N . ILE A 1 115 ? -0.029 5.621 -0.925 1.00 95.88 115 ILE A N 1
ATOM 801 C CA . ILE A 1 115 ? 1.177 4.851 -0.720 1.00 95.88 115 ILE A CA 1
ATOM 802 C C . ILE A 1 115 ? 2.199 5.210 -1.790 1.00 95.88 115 ILE A C 1
ATOM 804 O O . ILE A 1 115 ? 1.935 5.094 -2.989 1.00 95.88 115 ILE A O 1
ATOM 808 N N . THR A 1 116 ? 3.375 5.648 -1.347 1.00 95.56 116 THR A N 1
ATOM 809 C CA . THR A 1 116 ? 4.510 5.923 -2.226 1.00 95.56 116 THR A CA 1
ATOM 810 C C . THR A 1 116 ? 5.526 4.797 -2.092 1.00 95.56 116 THR A C 1
ATOM 812 O O . THR A 1 116 ? 6.203 4.653 -1.074 1.00 95.56 116 THR A O 1
ATOM 815 N N . GLY A 1 117 ? 5.596 3.961 -3.123 1.00 93.38 117 GLY A N 1
ATOM 816 C CA . GLY A 1 117 ? 6.500 2.832 -3.270 1.00 93.38 117 GLY A CA 1
ATOM 817 C C . GLY A 1 117 ? 7.750 3.163 -4.079 1.00 93.38 117 GLY A C 1
ATOM 818 O O . GLY A 1 117 ? 7.749 4.060 -4.913 1.00 93.38 117 GLY A O 1
ATOM 819 N N . GLY A 1 118 ? 8.822 2.404 -3.888 1.00 95.50 118 GLY A N 1
ATOM 820 C CA . GLY A 1 118 ? 9.968 2.391 -4.789 1.00 95.50 118 GLY A CA 1
ATOM 821 C C . GLY A 1 118 ? 10.494 0.980 -4.993 1.00 95.50 118 GLY A C 1
ATOM 822 O O . GLY A 1 118 ? 10.432 0.149 -4.083 1.00 95.50 118 GLY A O 1
ATOM 823 N N . PHE A 1 119 ? 11.033 0.745 -6.183 1.00 96.31 119 PHE A N 1
ATOM 824 C CA . PHE A 1 119 ? 11.463 -0.575 -6.629 1.00 96.31 119 PHE A CA 1
ATOM 825 C C . PHE A 1 119 ? 12.891 -0.886 -6.166 1.00 96.31 119 PHE A C 1
ATOM 827 O O . PHE A 1 119 ? 13.756 0.002 -6.119 1.00 96.31 119 PHE A O 1
ATOM 834 N N . LEU A 1 120 ? 13.130 -2.137 -5.779 1.00 94.75 120 LEU A N 1
ATOM 835 C CA . LEU A 1 120 ? 14.436 -2.646 -5.373 1.00 94.75 120 LEU A CA 1
ATOM 836 C C . LEU A 1 120 ? 14.741 -3.973 -6.070 1.00 94.75 120 LEU A C 1
ATOM 838 O O . LEU A 1 120 ? 13.838 -4.699 -6.477 1.00 94.75 120 LEU A O 1
ATOM 842 N N . GLY A 1 121 ? 16.031 -4.290 -6.152 1.00 92.69 121 GLY A N 1
ATOM 843 C CA . GLY A 1 121 ? 16.530 -5.495 -6.809 1.00 92.69 121 GLY A CA 1
ATOM 844 C C . GLY A 1 121 ? 16.615 -5.369 -8.336 1.00 92.69 121 GLY A C 1
ATOM 845 O O . GLY A 1 121 ? 16.199 -4.351 -8.907 1.00 92.69 121 GLY A O 1
ATOM 846 N N . PRO A 1 122 ? 17.196 -6.380 -9.003 1.00 90.25 122 PRO A N 1
ATOM 847 C CA . PRO A 1 122 ? 17.153 -6.508 -10.457 1.00 90.25 122 PRO A CA 1
ATOM 848 C C . PRO A 1 122 ? 15.713 -6.399 -10.962 1.00 90.25 122 PRO A C 1
ATOM 850 O O . PRO A 1 122 ? 14.802 -6.907 -10.318 1.00 90.25 122 PRO A O 1
ATOM 853 N N . ASP A 1 123 ? 15.494 -5.687 -12.065 1.00 91.44 123 ASP A N 1
ATOM 854 C CA . ASP A 1 123 ? 14.197 -5.573 -12.751 1.00 91.44 123 ASP A CA 1
ATOM 855 C C . ASP A 1 123 ? 12.983 -5.217 -11.862 1.00 91.44 123 ASP A C 1
ATOM 857 O O . ASP A 1 123 ? 11.830 -5.497 -12.207 1.00 91.44 123 ASP A O 1
ATOM 861 N N . GLY A 1 124 ? 13.236 -4.598 -10.704 1.00 94.25 124 GLY A N 1
ATOM 862 C CA . GLY A 1 124 ? 12.219 -4.231 -9.725 1.00 94.25 124 GLY A CA 1
ATOM 863 C C . GLY A 1 124 ? 11.595 -5.416 -8.991 1.00 94.25 124 GLY A C 1
ATOM 864 O O . GLY A 1 124 ? 10.409 -5.358 -8.687 1.00 94.25 124 GLY A O 1
ATOM 865 N N . GLU A 1 125 ? 12.345 -6.482 -8.708 1.00 95.38 125 GLU A N 1
ATOM 866 C CA . GLU A 1 125 ? 11.894 -7.675 -7.964 1.00 95.38 125 GLU A CA 1
ATOM 867 C C . GLU A 1 125 ? 11.166 -7.385 -6.639 1.00 95.38 125 GLU A C 1
ATOM 869 O O . GLU A 1 125 ? 10.354 -8.194 -6.198 1.00 95.38 125 GLU A O 1
ATOM 874 N N . TYR A 1 126 ? 11.417 -6.242 -6.004 1.00 96.06 126 TYR A N 1
ATOM 875 C CA . TYR A 1 126 ? 10.808 -5.873 -4.730 1.00 96.06 126 TYR A CA 1
ATOM 876 C C . TYR A 1 126 ? 10.202 -4.476 -4.780 1.00 96.06 126 TYR A C 1
ATOM 878 O O . TYR A 1 126 ? 10.710 -3.576 -5.451 1.00 96.06 126 TYR A O 1
ATOM 886 N N . LEU A 1 127 ? 9.141 -4.279 -4.005 1.00 95.94 127 LEU A N 1
ATOM 887 C CA . LEU A 1 127 ? 8.439 -3.015 -3.854 1.00 95.94 127 LEU A CA 1
ATOM 888 C C . LEU A 1 127 ? 8.306 -2.678 -2.368 1.00 95.94 127 LEU A C 1
ATOM 890 O O . LEU A 1 127 ? 7.638 -3.390 -1.619 1.00 95.94 127 LEU A O 1
ATOM 894 N N . ASN A 1 128 ? 8.898 -1.554 -1.960 1.00 94.81 128 ASN A N 1
ATOM 895 C CA . ASN A 1 128 ? 8.710 -1.007 -0.617 1.00 94.81 128 ASN A CA 1
ATOM 896 C C . ASN A 1 128 ? 8.020 0.338 -0.684 1.00 94.81 128 ASN A C 1
ATOM 898 O O . ASN A 1 128 ? 8.496 1.206 -1.414 1.00 94.81 128 ASN A O 1
ATOM 902 N N . GLY A 1 129 ? 6.995 0.541 0.136 1.00 94.25 129 GLY A N 1
ATOM 903 C CA . GLY A 1 129 ? 6.297 1.813 0.241 1.00 94.25 129 GLY A CA 1
ATOM 904 C C . GLY A 1 129 ? 6.124 2.308 1.663 1.00 94.25 129 GLY A C 1
ATOM 905 O O . GLY A 1 129 ? 6.175 1.537 2.621 1.00 94.25 129 GLY A O 1
ATOM 906 N N . PHE A 1 130 ? 5.948 3.617 1.776 1.00 94.69 130 PHE A N 1
ATOM 907 C CA . PHE A 1 130 ? 5.627 4.303 3.017 1.00 94.69 130 PHE A CA 1
ATOM 908 C C . PHE A 1 130 ? 4.913 5.613 2.696 1.00 94.69 130 PHE A C 1
ATOM 910 O O . PHE A 1 130 ? 5.336 6.321 1.782 1.00 94.69 130 PHE A O 1
ATOM 917 N N . ASP A 1 131 ? 3.862 5.941 3.439 1.00 96.19 131 ASP A N 1
ATOM 918 C CA . ASP A 1 131 ? 3.209 7.247 3.346 1.00 96.19 131 ASP A CA 1
ATOM 919 C C . ASP A 1 131 ? 2.366 7.548 4.592 1.00 96.19 131 ASP A C 1
ATOM 921 O O . ASP A 1 131 ? 2.191 6.693 5.472 1.00 96.19 131 ASP A O 1
ATOM 925 N N . ASP A 1 132 ? 1.849 8.771 4.659 1.00 94.50 132 ASP A N 1
ATOM 926 C CA . ASP A 1 132 ? 0.828 9.166 5.623 1.00 94.50 132 ASP A CA 1
ATOM 927 C C . ASP A 1 132 ? -0.567 8.725 5.142 1.00 94.50 132 ASP A C 1
ATOM 929 O O . ASP A 1 132 ? -0.934 8.854 3.970 1.00 94.50 132 ASP A O 1
ATOM 933 N N . ILE A 1 133 ? -1.373 8.241 6.081 1.00 96.50 133 ILE A N 1
ATOM 934 C CA . ILE A 1 133 ? -2.789 7.930 5.898 1.00 96.50 133 ILE A CA 1
ATOM 935 C C . ILE A 1 133 ? -3.607 8.560 7.021 1.00 96.50 133 ILE A C 1
ATOM 937 O O . ILE A 1 133 ? -3.128 8.819 8.130 1.00 96.50 133 ILE A O 1
ATOM 941 N N . THR A 1 134 ? -4.881 8.762 6.743 1.00 97.00 134 THR A N 1
ATOM 942 C CA . THR A 1 134 ? -5.875 9.196 7.707 1.00 97.00 134 THR A CA 1
ATOM 943 C C . THR A 1 134 ? -6.780 8.023 8.051 1.00 97.00 134 THR A C 1
ATOM 945 O O . THR A 1 134 ? -7.252 7.304 7.173 1.00 97.00 134 THR A O 1
ATOM 948 N N . VAL A 1 135 ? -7.036 7.840 9.346 1.00 96.62 135 VAL A N 1
ATOM 949 C CA . VAL A 1 135 ? -8.008 6.868 9.849 1.00 96.62 135 VAL A CA 1
ATOM 950 C C . VAL A 1 135 ? -9.111 7.594 10.601 1.00 96.62 135 VAL A C 1
ATOM 952 O O . VAL A 1 135 ? -8.835 8.365 11.525 1.00 96.62 135 VAL A O 1
ATOM 955 N N . THR A 1 136 ? -10.363 7.303 10.259 1.00 96.19 136 THR A N 1
ATOM 956 C CA . THR A 1 136 ? -11.551 7.852 10.913 1.00 96.19 136 THR A CA 1
ATOM 957 C C . THR A 1 136 ? -12.419 6.747 11.512 1.00 96.19 136 THR A C 1
ATOM 959 O O . THR A 1 136 ? -12.744 5.761 10.860 1.00 96.19 136 THR A O 1
ATOM 962 N N . SER A 1 137 ? -12.831 6.914 12.771 1.00 95.56 137 SER A N 1
ATOM 963 C CA . SER A 1 137 ? -13.780 6.018 13.440 1.00 95.56 137 SER A CA 1
ATOM 964 C C . SER A 1 137 ? -14.589 6.753 14.504 1.00 95.56 137 SER A C 1
ATOM 966 O O . SER A 1 137 ? -14.046 7.535 15.286 1.00 95.56 137 SER A O 1
ATOM 968 N N . GLY A 1 138 ? -15.908 6.534 14.537 1.00 91.12 138 GLY A N 1
ATOM 969 C CA . GLY A 1 138 ? -16.786 7.111 15.565 1.00 91.12 138 GLY A CA 1
ATOM 970 C C . GLY A 1 138 ? -16.716 8.643 15.675 1.00 91.12 138 GLY A C 1
ATOM 971 O O . GLY A 1 138 ? -16.859 9.184 16.770 1.00 91.12 138 GLY A O 1
ATOM 972 N N . GLY A 1 139 ? -16.441 9.340 14.566 1.00 90.75 139 GLY A N 1
ATOM 973 C CA . GLY A 1 139 ? -16.270 10.798 14.522 1.00 90.75 139 GLY A CA 1
ATOM 974 C C . GLY A 1 139 ? -14.904 11.316 14.993 1.00 90.75 139 GLY A C 1
ATOM 975 O O . GLY A 1 139 ? -14.713 12.529 15.059 1.00 90.75 139 GLY A O 1
ATOM 976 N N . LYS A 1 140 ? -13.955 10.431 15.320 1.00 93.75 140 LYS A N 1
ATOM 977 C CA . LYS A 1 140 ? -12.551 10.773 15.581 1.00 93.75 140 LYS A CA 1
ATOM 978 C C . LYS A 1 140 ? -11.707 10.500 14.348 1.00 93.75 140 LYS A C 1
ATOM 980 O O . LYS A 1 140 ? -11.960 9.525 13.649 1.00 93.75 140 LYS A O 1
ATOM 985 N N . THR A 1 141 ? -10.672 11.308 14.157 1.00 94.94 141 THR A N 1
ATOM 986 C CA . THR A 1 141 ? -9.710 11.162 13.066 1.00 94.94 141 THR A CA 1
ATOM 987 C C . THR A 1 141 ? -8.295 11.201 13.621 1.00 94.94 141 THR A C 1
ATOM 989 O O . THR A 1 141 ? -8.004 12.035 14.480 1.00 94.94 141 THR A O 1
ATOM 992 N N . SER A 1 142 ? -7.427 10.325 13.121 1.00 94.31 142 SER A N 1
ATOM 993 C CA . SER A 1 142 ? -5.993 10.339 13.402 1.00 94.31 142 SER A CA 1
ATOM 994 C C . SER A 1 142 ? -5.196 10.235 12.106 1.00 94.31 142 SER A C 1
ATOM 996 O O . SER A 1 142 ? -5.608 9.549 11.170 1.00 94.31 142 SER A O 1
ATOM 998 N N . ASN A 1 143 ? -4.065 10.937 12.066 1.00 94.56 143 ASN A N 1
ATOM 999 C CA . ASN A 1 143 ? -3.082 10.812 11.000 1.00 94.56 143 ASN A CA 1
ATOM 1000 C C . ASN A 1 143 ? -2.002 9.850 11.474 1.00 94.56 143 ASN A C 1
ATOM 1002 O O . ASN A 1 143 ? -1.434 10.027 12.552 1.00 94.56 143 ASN A O 1
ATOM 1006 N N . THR A 1 144 ? -1.734 8.846 10.660 1.00 93.00 144 THR A N 1
ATOM 1007 C CA . THR A 1 144 ? -0.753 7.806 10.936 1.00 93.00 144 THR A CA 1
ATOM 1008 C C . THR A 1 144 ? -0.069 7.400 9.638 1.00 93.00 144 THR A C 1
ATOM 1010 O O . THR A 1 144 ? -0.212 8.077 8.626 1.00 93.00 144 THR A O 1
ATOM 1013 N N . ASN A 1 145 ? 0.676 6.303 9.649 1.00 94.44 145 ASN A N 1
ATOM 1014 C CA . ASN A 1 145 ? 1.408 5.824 8.494 1.00 94.44 145 ASN A CA 1
ATOM 1015 C C . ASN A 1 145 ? 0.975 4.432 8.064 1.00 94.44 145 ASN A C 1
ATOM 1017 O O . ASN A 1 145 ? 0.593 3.591 8.882 1.00 94.44 145 ASN A O 1
ATOM 1021 N N . ILE A 1 146 ? 1.129 4.187 6.768 1.00 95.88 146 ILE A N 1
ATOM 1022 C CA . ILE A 1 146 ? 1.128 2.854 6.183 1.00 95.88 146 ILE A CA 1
ATOM 1023 C C . ILE A 1 146 ? 2.524 2.552 5.644 1.00 95.88 146 ILE A C 1
ATOM 1025 O O . ILE A 1 146 ? 3.176 3.417 5.060 1.00 95.88 146 ILE A O 1
ATOM 1029 N N . SER A 1 147 ? 2.989 1.320 5.820 1.00 96.19 147 SER A N 1
ATOM 1030 C CA . SER A 1 147 ? 4.152 0.795 5.105 1.00 96.19 147 SER A CA 1
ATOM 1031 C C . SER A 1 147 ? 3.765 -0.423 4.276 1.00 96.19 147 SER A C 1
ATOM 1033 O O . SER A 1 147 ? 2.820 -1.124 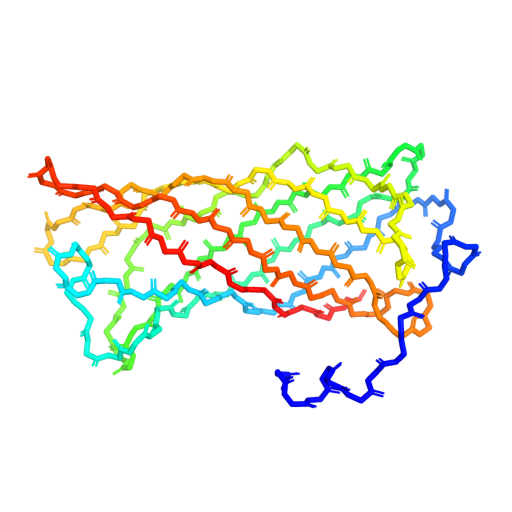4.619 1.00 96.19 147 SER A O 1
ATOM 1035 N N . LEU A 1 148 ? 4.490 -0.681 3.191 1.00 96.56 148 LEU A N 1
ATOM 1036 C CA . LEU A 1 148 ? 4.306 -1.823 2.294 1.00 96.56 148 LEU A CA 1
ATOM 1037 C C . LEU A 1 148 ? 5.656 -2.467 2.022 1.00 96.56 148 LEU A C 1
ATOM 1039 O O . LEU A 1 148 ? 6.640 -1.769 1.781 1.00 96.56 148 LEU A O 1
ATOM 1043 N N . ASN A 1 149 ? 5.689 -3.794 2.024 1.00 96.75 149 ASN A N 1
ATOM 1044 C CA . ASN A 1 149 ? 6.811 -4.584 1.537 1.00 96.75 149 ASN A CA 1
ATOM 1045 C C . ASN A 1 149 ? 6.244 -5.761 0.745 1.00 96.75 149 ASN A C 1
ATOM 1047 O O . ASN A 1 149 ? 5.553 -6.604 1.320 1.00 96.75 149 ASN A O 1
ATOM 1051 N N . ALA A 1 150 ? 6.541 -5.819 -0.549 1.00 97.25 150 ALA A N 1
ATOM 1052 C CA . ALA A 1 150 ? 6.073 -6.866 -1.447 1.00 97.25 150 ALA A CA 1
ATOM 1053 C C . ALA A 1 150 ? 7.186 -7.332 -2.391 1.00 97.25 150 ALA A C 1
ATOM 1055 O O . ALA A 1 150 ? 8.106 -6.575 -2.708 1.00 97.25 150 ALA A O 1
ATOM 1056 N N . ALA A 1 151 ? 7.098 -8.584 -2.823 1.00 96.56 151 ALA A N 1
ATOM 1057 C CA . ALA A 1 151 ? 8.002 -9.201 -3.781 1.00 96.56 151 ALA A CA 1
ATOM 1058 C C . ALA A 1 151 ? 7.225 -9.593 -5.035 1.00 96.56 151 ALA A C 1
ATOM 1060 O O . ALA A 1 151 ? 6.048 -9.941 -4.963 1.00 96.56 151 ALA A O 1
ATOM 1061 N N . ARG A 1 152 ? 7.896 -9.508 -6.175 1.00 94.75 152 ARG A N 1
ATOM 1062 C CA . ARG A 1 152 ? 7.365 -9.880 -7.477 1.00 94.75 15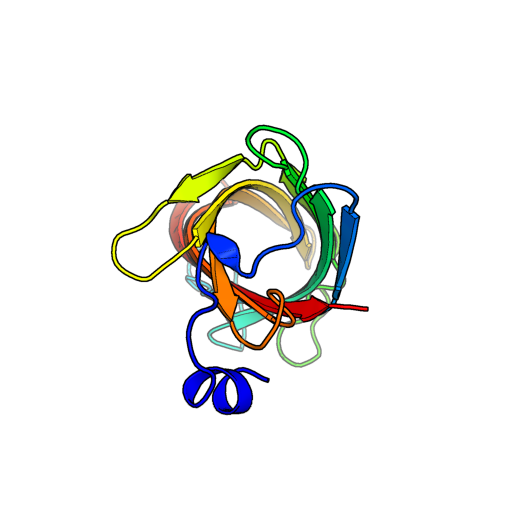2 ARG A CA 1
ATOM 1063 C C . ARG A 1 152 ? 7.197 -11.401 -7.583 1.00 94.75 152 ARG A C 1
ATOM 1065 O O . ARG A 1 152 ? 8.093 -12.137 -7.172 1.00 94.75 152 ARG A O 1
ATOM 1072 N N . GLU A 1 153 ? 6.087 -11.840 -8.172 1.00 91.06 153 GLU A N 1
ATOM 1073 C CA . GLU A 1 153 ? 5.824 -13.237 -8.568 1.00 91.06 153 GLU A CA 1
ATOM 1074 C C . GLU A 1 153 ? 6.211 -13.535 -10.025 1.00 91.06 153 GLU A C 1
ATOM 1076 O O . GLU A 1 153 ? 6.101 -12.626 -10.889 1.00 91.06 153 GLU A O 1
#

pLDDT: mean 92.26, std 9.35, range [48.97, 98.69]